Protein AF-A0A6B3HUW5-F1 (afdb_monomer)

Secondary structure (DSSP, 8-state):
--------STTHHHHHHHHHTSTT--S-----GGGHHHHHHTT-SPP-HHHHHHTS-GGGS-HHHHGGGEETTEE-------------

Foldseek 3Di:
DDDDDDDDPVPVLVVQLVLLVDPNHDPDDDDDLQNLQVNVVSVSFDFCPVVCVPPVPVVPDDCVQQVSQADPNTGRDDRDDDDDDDDD

Radius of gyration: 14.0 Å; Cα contacts (8 Å, |Δi|>4): 67; chains: 1; bounding box: 31×27×46 Å

Nearest PDB structures (foldseek):
  4g68-assembly1_A  TM=6.848E-01  e=1.445E-01  Caldanaerobius
  4ry1-assembly2_B  TM=7.823E-01  e=4.737E-01  Pectobacterium atrosepticum SCRI1043
  5z6c-assembly1_A  TM=7.427E-01  e=7.038E-01  Bacillus subtilis subsp. subtilis str. 168
  4c1t-assembly1_A  TM=7.338E-01  e=3.005E+00  Bifidobacterium animalis subsp. lactis Bl-04

Structure (mmCIF, N/CA/C/O backbone):
data_AF-A0A6B3HUW5-F1
#
_entry.id   AF-A0A6B3HUW5-F1
#
loop_
_atom_site.group_PDB
_atom_site.id
_atom_site.type_symbol
_atom_site.label_atom_id
_atom_site.label_alt_id
_atom_site.label_comp_id
_atom_site.label_asym_id
_atom_site.label_entity_id
_atom_site.label_seq_id
_atom_site.pdbx_PDB_ins_code
_atom_site.Cartn_x
_atom_site.Cartn_y
_atom_site.Cartn_z
_atom_site.occupancy
_atom_site.B_iso_or_equiv
_atom_site.auth_seq_id
_atom_site.auth_comp_id
_atom_site.auth_asym_id
_atom_site.auth_atom_id
_atom_site.pdbx_PDB_model_num
ATOM 1 N N . GLU A 1 1 ? -12.115 -17.568 8.262 1.00 85.56 1 GLU A N 1
ATOM 2 C CA . GLU A 1 1 ? -12.814 -17.466 6.964 1.00 85.56 1 GLU A CA 1
ATOM 3 C C . GLU A 1 1 ? -12.376 -16.160 6.320 1.00 85.56 1 GLU A C 1
ATOM 5 O O . GLU A 1 1 ? -12.072 -15.241 7.069 1.00 85.56 1 GLU A O 1
ATOM 10 N N . LEU A 1 2 ? -12.230 -16.104 4.996 1.00 92.31 2 LEU A N 1
ATOM 11 C CA . LEU A 1 2 ? -11.766 -14.906 4.291 1.00 92.31 2 LEU A CA 1
ATOM 12 C C . LEU A 1 2 ? -12.979 -14.148 3.748 1.00 92.31 2 LEU A C 1
ATOM 14 O O . LEU A 1 2 ? -13.752 -14.715 2.978 1.00 92.31 2 LEU A O 1
ATOM 18 N N . GLU A 1 3 ? -13.138 -12.888 4.147 1.00 95.19 3 GLU A N 1
ATOM 19 C CA . GLU A 1 3 ? -14.211 -12.015 3.670 1.00 95.19 3 GLU A CA 1
ATOM 20 C C . GLU A 1 3 ? -13.673 -11.046 2.609 1.00 95.19 3 GLU A C 1
ATOM 22 O O . GLU A 1 3 ? -12.649 -10.398 2.808 1.00 95.19 3 GLU A O 1
ATOM 27 N N . PHE A 1 4 ? -14.389 -10.915 1.490 1.00 94.56 4 PHE A N 1
ATOM 28 C CA . PHE A 1 4 ? -14.073 -9.950 0.439 1.00 94.56 4 PHE A CA 1
ATOM 29 C C . PHE A 1 4 ? -15.172 -8.896 0.333 1.00 94.56 4 PHE A C 1
ATOM 31 O O . PHE A 1 4 ? -16.349 -9.228 0.183 1.00 94.56 4 PHE A O 1
ATOM 38 N N . LYS A 1 5 ? -14.782 -7.617 0.340 1.00 94.75 5 LYS A N 1
ATOM 39 C CA . LYS A 1 5 ? -15.690 -6.480 0.138 1.00 94.75 5 LYS A CA 1
ATOM 40 C C . LYS A 1 5 ? -15.227 -5.653 -1.053 1.00 94.75 5 LYS A C 1
ATOM 42 O O . LYS A 1 5 ? -14.244 -4.927 -0.961 1.00 94.75 5 LYS A O 1
ATOM 47 N N . ILE A 1 6 ? -15.964 -5.728 -2.156 1.00 95.44 6 ILE A N 1
ATOM 48 C CA . ILE A 1 6 ? -15.695 -4.919 -3.351 1.00 95.44 6 ILE A CA 1
ATOM 49 C C . ILE A 1 6 ? -16.259 -3.513 -3.133 1.00 95.44 6 ILE A C 1
ATOM 51 O O . ILE A 1 6 ? -17.387 -3.359 -2.662 1.00 95.44 6 ILE A O 1
ATOM 55 N N . GLN A 1 7 ? -15.467 -2.492 -3.460 1.00 95.25 7 GLN A N 1
ATOM 56 C CA . GLN A 1 7 ? -15.847 -1.088 -3.326 1.00 95.25 7 GLN A CA 1
ATOM 57 C C . GLN A 1 7 ? -15.868 -0.394 -4.684 1.00 95.25 7 GLN A C 1
ATOM 59 O O . GLN A 1 7 ? -15.023 -0.651 -5.540 1.00 95.25 7 GLN A O 1
ATOM 64 N N . GLU A 1 8 ? -16.821 0.519 -4.855 1.00 95.06 8 GLU A N 1
ATOM 65 C CA . GLU A 1 8 ? -16.861 1.407 -6.013 1.00 95.06 8 GLU A CA 1
ATOM 66 C C . GLU A 1 8 ? -15.677 2.374 -5.992 1.00 95.06 8 GLU A C 1
ATOM 68 O O . GLU A 1 8 ? -15.295 2.901 -4.945 1.00 95.06 8 GLU A O 1
ATOM 73 N N . TRP A 1 9 ? -15.118 2.651 -7.170 1.00 91.88 9 TRP A N 1
ATOM 74 C CA . TRP A 1 9 ? -13.953 3.530 -7.281 1.00 91.88 9 TRP A CA 1
ATOM 75 C C . TRP A 1 9 ? -14.271 4.982 -6.901 1.00 91.88 9 TRP A C 1
ATOM 77 O O . TRP A 1 9 ? -13.441 5.702 -6.343 1.00 91.88 9 TRP A O 1
ATOM 87 N N . SER A 1 10 ? -15.486 5.437 -7.211 1.00 95.44 10 SER A N 1
ATOM 88 C CA . SER A 1 10 ? -15.915 6.796 -6.890 1.00 95.44 10 SER A CA 1
ATOM 89 C C . SER A 1 10 ? -15.939 7.003 -5.374 1.00 95.44 10 SER A C 1
ATOM 91 O O . SER A 1 10 ? -16.721 6.373 -4.671 1.00 95.44 10 SER A O 1
ATOM 93 N N . GLY A 1 11 ? -15.103 7.917 -4.876 1.00 94.75 11 GLY A N 1
ATOM 94 C CA . GLY A 1 11 ? -15.001 8.216 -3.444 1.00 94.75 11 GLY A CA 1
ATOM 95 C C . GLY A 1 11 ? -14.141 7.236 -2.638 1.00 94.75 11 GLY A C 1
ATOM 96 O O . GLY A 1 11 ? -14.136 7.321 -1.412 1.00 94.75 11 GLY A O 1
ATOM 97 N N . ILE A 1 12 ? -13.386 6.341 -3.288 1.00 94.50 12 ILE A N 1
ATOM 98 C CA . ILE A 1 12 ? -12.583 5.327 -2.585 1.00 94.50 12 ILE A CA 1
ATOM 99 C C . ILE A 1 12 ? -11.477 5.930 -1.702 1.00 94.50 12 ILE A C 1
ATOM 101 O O . ILE A 1 12 ? -11.186 5.396 -0.641 1.00 94.50 12 ILE A O 1
ATOM 105 N N . GLY A 1 13 ? -10.896 7.066 -2.107 1.00 94.00 13 GLY A N 1
ATOM 106 C CA . GLY A 1 13 ? -9.836 7.764 -1.369 1.00 94.00 13 GLY A CA 1
ATOM 107 C C . GLY A 1 13 ? -10.227 8.066 0.083 1.00 94.00 13 GLY 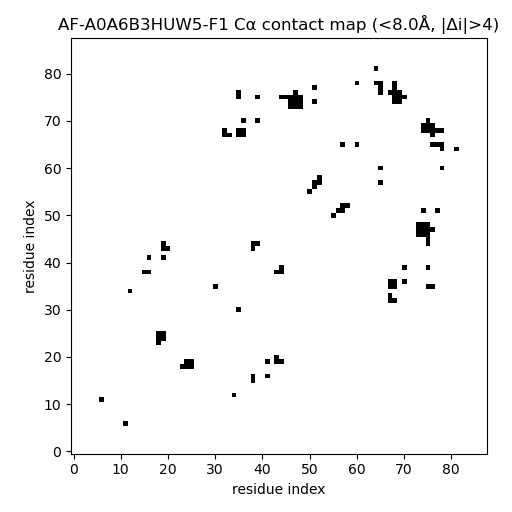A C 1
ATOM 108 O O . GLY A 1 13 ? -9.656 7.458 0.987 1.00 94.00 13 GLY A O 1
ATOM 109 N N . PRO A 1 14 ? -11.221 8.950 0.298 1.00 94.94 14 PRO A N 1
ATOM 110 C CA . PRO A 1 14 ? -11.750 9.252 1.628 1.00 94.94 14 PRO A CA 1
ATOM 111 C C . PRO A 1 14 ? -12.232 8.010 2.376 1.00 94.94 14 PRO A C 1
ATOM 113 O O . PRO A 1 14 ? -11.883 7.831 3.530 1.00 94.94 14 PRO A O 1
ATOM 116 N N . LYS A 1 15 ? -12.940 7.094 1.702 1.00 94.88 15 LYS A N 1
ATOM 117 C CA . LYS A 1 15 ? -13.453 5.877 2.342 1.00 94.88 15 LYS A CA 1
ATOM 118 C C . LYS A 1 15 ? -12.353 5.002 2.949 1.00 94.88 15 LYS A C 1
ATOM 120 O O . LYS A 1 15 ? -12.545 4.444 4.024 1.00 94.88 15 LYS A O 1
ATOM 125 N N . VAL A 1 16 ? -11.231 4.841 2.247 1.00 94.94 16 VAL A N 1
ATOM 126 C CA . VAL A 1 16 ? -10.084 4.080 2.761 1.00 94.94 16 VAL A CA 1
ATOM 127 C C . VAL A 1 16 ? -9.413 4.831 3.906 1.00 94.94 16 VAL A C 1
ATOM 129 O O . VAL A 1 16 ? -9.073 4.198 4.895 1.00 94.94 16 VAL A O 1
ATOM 132 N N . LEU A 1 17 ? -9.260 6.155 3.814 1.00 94.69 17 LEU A N 1
ATOM 133 C CA . LEU A 1 17 ? -8.702 6.949 4.915 1.00 94.69 17 LEU A CA 1
ATOM 134 C C . LEU A 1 17 ? -9.553 6.848 6.184 1.00 94.69 17 LEU A C 1
ATOM 136 O O . LEU A 1 17 ? -9.013 6.514 7.231 1.00 94.69 17 LEU A O 1
ATOM 140 N N . ASP A 1 18 ? -10.870 7.020 6.066 1.00 94.94 18 ASP A N 1
ATOM 141 C CA . ASP A 1 18 ? -11.803 6.876 7.187 1.00 94.94 18 ASP A CA 1
ATOM 142 C C . ASP A 1 18 ? -11.709 5.473 7.816 1.00 94.94 18 ASP A C 1
ATOM 144 O O . ASP A 1 18 ? -11.795 5.318 9.032 1.00 94.94 18 ASP A O 1
ATOM 148 N N . ALA A 1 19 ? -11.518 4.434 6.992 1.00 94.44 19 ALA A N 1
ATOM 149 C CA . ALA A 1 19 ? -11.335 3.068 7.475 1.00 94.44 19 ALA A CA 1
ATOM 150 C C . ALA A 1 19 ? -9.994 2.880 8.198 1.00 94.44 19 ALA A C 1
ATOM 152 O O . ALA A 1 19 ? -9.964 2.205 9.218 1.00 94.44 19 ALA A O 1
ATOM 153 N N . LEU A 1 20 ? -8.904 3.476 7.703 1.00 93.50 20 LEU A N 1
ATOM 154 C CA . LEU A 1 20 ? -7.579 3.411 8.334 1.00 93.50 20 LEU A CA 1
ATOM 155 C C . LEU A 1 20 ? -7.516 4.165 9.673 1.00 93.50 20 LEU A C 1
ATOM 157 O O . LEU A 1 20 ? -6.666 3.854 10.501 1.00 93.50 20 LEU A O 1
ATOM 161 N N . GLU A 1 21 ? -8.395 5.144 9.887 1.00 91.81 21 GLU A N 1
ATOM 162 C CA . GLU A 1 21 ? -8.543 5.871 11.157 1.00 91.81 21 GLU A CA 1
ATOM 163 C C . GLU A 1 21 ? -9.484 5.165 12.153 1.00 91.81 21 GLU A C 1
ATOM 165 O O . GLU A 1 21 ? -9.596 5.582 13.307 1.00 91.81 21 GLU A O 1
ATOM 170 N N . SER A 1 22 ? -10.177 4.110 11.716 1.00 90.19 22 SER A N 1
ATOM 171 C CA . SER A 1 22 ? -11.164 3.371 12.503 1.00 90.19 22 SER A CA 1
ATOM 172 C C . SER A 1 22 ? -10.558 2.146 13.195 1.00 90.19 22 SER A C 1
ATOM 174 O O . SER A 1 22 ? -9.641 1.513 12.681 1.00 90.19 22 SER A O 1
ATOM 176 N N . ASP A 1 23 ? -11.148 1.746 14.324 1.00 88.56 23 ASP A N 1
ATOM 177 C CA . ASP A 1 23 ? -10.833 0.476 14.993 1.00 88.56 23 ASP A CA 1
ATOM 178 C C . ASP A 1 23 ? -11.272 -0.764 14.178 1.00 88.56 23 ASP A C 1
ATOM 180 O O . ASP A 1 23 ? -10.801 -1.867 14.446 1.00 88.56 23 ASP A O 1
ATOM 184 N N . ASP A 1 24 ? -12.140 -0.591 13.170 1.00 88.44 24 ASP A N 1
ATOM 185 C CA . ASP A 1 24 ? -12.667 -1.656 12.297 1.00 88.44 24 ASP A CA 1
ATOM 186 C C . ASP A 1 24 ? -12.027 -1.641 10.886 1.00 88.44 24 ASP A C 1
ATOM 188 O O . ASP A 1 24 ? -12.671 -1.965 9.877 1.00 88.44 24 ASP A O 1
ATOM 192 N N . ALA A 1 25 ? -10.758 -1.233 10.786 1.00 92.06 25 ALA A N 1
ATOM 193 C CA . ALA A 1 25 ? -10.006 -1.245 9.532 1.00 92.06 25 ALA A CA 1
ATOM 194 C C . ALA A 1 25 ? -9.896 -2.670 8.937 1.00 92.06 25 ALA A C 1
ATOM 196 O O . ALA A 1 25 ? -9.736 -3.643 9.677 1.00 92.06 25 ALA A O 1
ATOM 197 N N . PRO A 1 26 ? -9.943 -2.834 7.600 1.00 93.94 26 PRO A N 1
ATOM 198 C CA . PRO A 1 26 ? -9.667 -4.125 6.973 1.00 93.94 26 PRO A CA 1
ATOM 199 C C . PRO A 1 26 ? -8.196 -4.528 7.147 1.00 93.94 26 PRO A C 1
ATOM 201 O O . PRO A 1 26 ? -7.305 -3.682 7.093 1.00 93.94 26 PRO A O 1
ATOM 204 N N . ASP A 1 27 ? -7.931 -5.833 7.243 1.00 94.88 27 ASP A N 1
ATOM 205 C CA . ASP A 1 27 ? -6.560 -6.353 7.358 1.00 94.88 27 ASP A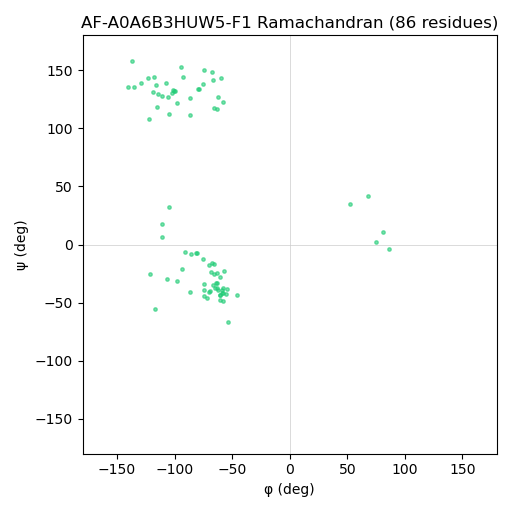 CA 1
ATOM 206 C C . ASP A 1 27 ? -5.703 -6.072 6.111 1.00 94.88 27 ASP A C 1
ATOM 208 O O . ASP A 1 27 ? -4.488 -5.897 6.198 1.00 94.88 27 ASP A O 1
ATOM 212 N N . VAL A 1 28 ? -6.333 -6.070 4.931 1.00 94.88 28 VAL A N 1
ATOM 213 C CA . VAL A 1 28 ? -5.680 -5.863 3.634 1.00 94.88 28 VAL A CA 1
ATOM 214 C C . VAL A 1 28 ? -6.575 -5.005 2.749 1.00 94.88 28 VAL A C 1
ATOM 216 O O . VAL A 1 28 ? -7.776 -5.252 2.633 1.00 94.88 28 VAL A O 1
ATOM 219 N N . ILE A 1 29 ? -5.971 -4.030 2.072 1.00 94.62 29 ILE A N 1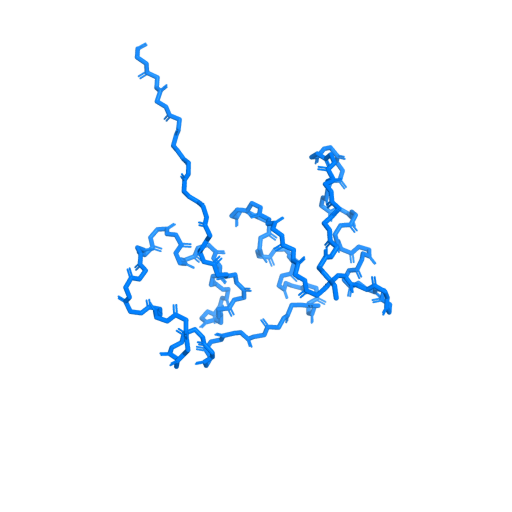
ATOM 220 C CA . ILE A 1 29 ? -6.617 -3.231 1.029 1.00 94.62 29 ILE A CA 1
ATOM 221 C C . ILE A 1 29 ? -5.892 -3.426 -0.301 1.00 94.62 29 ILE A C 1
ATOM 223 O O . ILE A 1 29 ? -4.671 -3.309 -0.382 1.00 94.62 29 ILE A O 1
ATOM 227 N N . GLU A 1 30 ? -6.650 -3.705 -1.359 1.00 93.81 30 GLU A N 1
ATOM 228 C CA . GLU A 1 30 ? -6.150 -3.588 -2.728 1.00 93.81 30 GLU A CA 1
ATOM 229 C C . GLU A 1 30 ? -6.364 -2.147 -3.194 1.00 93.81 30 GLU A C 1
ATOM 231 O O . GLU A 1 30 ? -7.475 -1.618 -3.116 1.00 93.81 30 GLU A O 1
ATOM 236 N N . VAL A 1 31 ? -5.297 -1.495 -3.653 1.00 91.75 31 VAL A N 1
ATOM 237 C CA . VAL A 1 31 ? -5.312 -0.072 -4.009 1.00 91.75 31 VAL A CA 1
ATOM 238 C C . VAL A 1 31 ? -4.566 0.178 -5.309 1.00 91.75 31 VAL A C 1
ATOM 240 O O . VAL A 1 31 ? -3.701 -0.596 -5.720 1.00 91.75 31 VAL A O 1
ATOM 243 N N . GLY A 1 32 ? -4.883 1.297 -5.958 1.00 91.25 32 GLY A N 1
ATOM 244 C CA . GLY A 1 32 ? -4.118 1.759 -7.105 1.00 91.25 32 GLY A CA 1
ATOM 245 C C . GLY A 1 32 ? -2.769 2.349 -6.691 1.00 91.25 32 GLY A C 1
ATOM 246 O O . GLY A 1 32 ? -2.638 2.978 -5.641 1.00 91.25 32 GLY A O 1
ATOM 247 N N . ASN A 1 33 ? -1.786 2.236 -7.584 1.00 92.12 33 ASN A N 1
ATOM 248 C CA . ASN A 1 33 ? -0.419 2.736 -7.397 1.00 92.12 33 ASN A CA 1
ATOM 249 C C . ASN A 1 33 ? -0.342 4.170 -6.844 1.00 92.12 33 ASN A C 1
ATOM 251 O O . ASN A 1 33 ? 0.449 4.454 -5.955 1.00 92.12 33 ASN A O 1
ATOM 255 N N . THR A 1 34 ? -1.166 5.088 -7.356 1.00 90.12 34 THR A N 1
ATOM 256 C CA . THR A 1 34 ? -1.102 6.515 -6.995 1.00 90.12 34 THR A CA 1
ATOM 257 C C . THR A 1 34 ? -1.665 6.832 -5.612 1.00 90.12 34 THR A C 1
ATOM 259 O O . THR A 1 34 ? -1.502 7.954 -5.144 1.00 90.12 34 THR A O 1
ATOM 262 N N . GLN A 1 35 ? -2.364 5.890 -4.980 1.00 92.31 35 GLN A N 1
ATOM 263 C CA . GLN A 1 35 ? -3.031 6.111 -3.695 1.00 92.31 35 GLN A CA 1
ATOM 264 C C . GLN A 1 35 ? -2.156 5.695 -2.509 1.00 92.31 35 GLN A C 1
ATOM 266 O O . GLN A 1 35 ? -2.359 6.191 -1.405 1.00 92.31 35 GLN A O 1
ATOM 271 N N . VAL A 1 36 ? -1.158 4.830 -2.732 1.00 93.88 36 VAL A N 1
ATOM 272 C CA . VAL A 1 36 ? -0.326 4.268 -1.657 1.00 93.88 36 VAL A CA 1
ATOM 273 C C . VAL A 1 36 ? 0.379 5.359 -0.852 1.00 93.88 36 VAL A C 1
ATOM 275 O O . VAL A 1 36 ? 0.386 5.291 0.370 1.00 93.88 36 VAL A O 1
ATOM 278 N N . ALA A 1 37 ? 0.912 6.391 -1.516 1.00 93.38 37 ALA A N 1
ATOM 279 C CA . ALA A 1 37 ? 1.587 7.501 -0.841 1.00 93.38 37 ALA A CA 1
ATOM 280 C C . ALA A 1 37 ? 0.670 8.213 0.165 1.00 93.38 37 ALA A C 1
ATOM 282 O O . ALA A 1 37 ? 1.036 8.375 1.323 1.00 93.38 37 ALA A O 1
ATOM 283 N N . GLN A 1 38 ? -0.549 8.553 -0.258 1.00 94.06 38 GLN A N 1
ATOM 284 C CA . GLN A 1 38 ? -1.537 9.223 0.588 1.00 94.06 38 GLN A CA 1
ATOM 285 C C . GLN A 1 38 ? -1.938 8.363 1.795 1.00 94.06 38 GLN A C 1
ATOM 287 O O . GLN A 1 38 ? -2.124 8.879 2.892 1.00 94.06 38 GLN A O 1
ATOM 292 N N . TYR A 1 39 ? -2.081 7.052 1.604 1.00 94.88 39 TYR A N 1
ATOM 293 C CA . TYR A 1 39 ? -2.429 6.142 2.695 1.00 94.88 39 TYR A CA 1
ATOM 294 C C . TYR A 1 39 ? -1.253 5.891 3.642 1.00 94.88 39 TYR A C 1
ATOM 296 O O . TYR A 1 39 ? -1.456 5.774 4.843 1.00 94.88 39 TYR A O 1
ATOM 304 N N . ALA A 1 40 ? -0.017 5.862 3.143 1.00 94.44 40 ALA A N 1
ATOM 305 C CA . ALA A 1 40 ? 1.162 5.774 4.000 1.00 94.44 40 ALA A CA 1
ATOM 306 C C . ALA A 1 40 ? 1.316 7.025 4.884 1.00 94.44 40 ALA A C 1
ATOM 308 O O . ALA A 1 40 ? 1.679 6.914 6.053 1.00 94.44 40 ALA A O 1
ATOM 309 N N . GLU A 1 41 ? 0.991 8.208 4.353 1.00 92.38 41 GLU A N 1
ATOM 310 C CA . GLU A 1 41 ? 1.015 9.474 5.101 1.00 92.38 41 GLU A CA 1
ATOM 311 C C . GLU A 1 41 ? 0.015 9.519 6.266 1.00 92.38 41 GLU A C 1
ATOM 313 O O . GLU A 1 41 ? 0.259 10.248 7.227 1.00 92.38 41 GLU A O 1
ATOM 318 N N . SER A 1 42 ? -1.069 8.730 6.233 1.00 92.31 42 SER A N 1
ATOM 319 C CA . SER A 1 42 ? -2.002 8.649 7.368 1.00 92.31 42 SER A CA 1
ATOM 320 C C . SER A 1 42 ? -1.403 7.931 8.582 1.00 92.31 42 SER A C 1
ATOM 322 O O . SER A 1 42 ? -1.928 8.047 9.687 1.00 92.31 42 SER A O 1
ATOM 324 N N . GLY A 1 43 ? -0.314 7.174 8.395 1.00 91.94 43 GLY A N 1
ATOM 325 C CA . GLY A 1 43 ? 0.279 6.326 9.429 1.00 91.94 43 GLY A CA 1
ATOM 326 C C . GLY A 1 43 ? -0.510 5.043 9.717 1.00 91.94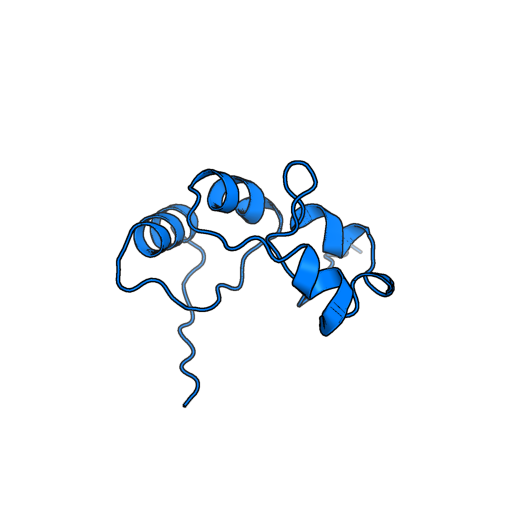 43 GLY A C 1
ATOM 327 O O . GLY A 1 43 ? -0.096 4.269 10.576 1.00 91.94 43 GLY A O 1
ATOM 328 N N . GLY A 1 44 ? -1.613 4.793 9.002 1.00 92.00 44 GLY A N 1
ATOM 329 C CA . GLY A 1 44 ? -2.447 3.597 9.172 1.00 92.00 44 GLY A CA 1
ATOM 330 C C . GLY A 1 44 ? -1.923 2.349 8.453 1.00 92.00 44 GLY A C 1
ATOM 331 O O . GLY A 1 44 ? -2.478 1.267 8.625 1.00 92.00 44 GLY A O 1
ATOM 332 N N . LEU A 1 45 ? -0.869 2.471 7.638 1.00 95.25 45 LEU A N 1
ATOM 333 C CA . LEU A 1 45 ? -0.271 1.337 6.932 1.00 95.25 45 LEU A CA 1
ATOM 334 C C . LEU A 1 45 ? 0.884 0.714 7.715 1.00 95.25 45 LEU A C 1
ATOM 336 O O . LEU A 1 45 ? 1.701 1.394 8.334 1.00 95.25 45 LEU A O 1
ATOM 340 N N . ARG A 1 46 ? 0.988 -0.610 7.612 1.00 95.81 46 ARG A N 1
ATOM 341 C CA . ARG A 1 46 ? 2.091 -1.378 8.182 1.00 95.81 46 ARG A CA 1
ATOM 342 C C . ARG A 1 46 ? 3.333 -1.291 7.296 1.00 95.81 46 ARG A C 1
ATOM 344 O O . ARG A 1 46 ? 3.249 -1.509 6.092 1.00 95.81 46 ARG A O 1
ATOM 351 N N . ASP A 1 47 ? 4.485 -1.048 7.915 1.00 97.38 47 ASP A N 1
ATOM 352 C CA . ASP A 1 47 ? 5.793 -1.251 7.287 1.00 97.38 47 ASP A CA 1
ATOM 353 C C . ASP A 1 47 ? 6.002 -2.751 7.019 1.00 97.38 47 ASP A C 1
ATOM 355 O O . ASP A 1 47 ? 6.006 -3.559 7.950 1.00 97.38 47 ASP A O 1
ATOM 359 N N . LEU A 1 48 ? 6.142 -3.111 5.743 1.00 97.56 48 LEU A N 1
ATOM 360 C CA . LEU A 1 48 ? 6.378 -4.472 5.257 1.00 97.56 48 LEU A CA 1
ATOM 361 C C . LEU A 1 48 ? 7.789 -4.631 4.681 1.00 97.56 48 LEU A C 1
ATOM 363 O O . LEU A 1 48 ? 8.053 -5.570 3.931 1.00 97.56 48 LEU A O 1
ATOM 367 N N . THR A 1 49 ? 8.719 -3.727 4.984 1.00 97.81 49 THR A N 1
ATOM 368 C CA . THR A 1 49 ? 10.076 -3.756 4.421 1.00 97.81 49 THR A CA 1
ATOM 369 C C . THR A 1 49 ? 10.797 -5.052 4.791 1.00 97.81 49 THR A C 1
ATOM 371 O O . THR A 1 49 ? 11.385 -5.694 3.926 1.00 97.81 49 THR A O 1
ATOM 374 N N . LEU A 1 50 ? 10.700 -5.506 6.043 1.00 97.88 50 LEU A N 1
ATOM 375 C CA . LEU A 1 50 ? 11.349 -6.751 6.466 1.00 97.88 50 LEU A CA 1
ATOM 376 C C . LEU A 1 50 ? 10.658 -7.989 5.886 1.00 97.88 50 LEU A C 1
ATOM 378 O O . LEU A 1 50 ? 11.327 -8.885 5.371 1.00 97.88 50 LEU A O 1
ATOM 382 N N . GLU A 1 51 ? 9.330 -8.039 5.951 1.00 97.69 51 GLU A N 1
ATOM 383 C CA . GLU A 1 51 ? 8.521 -9.137 5.422 1.00 97.69 51 GLU A CA 1
ATOM 384 C C . GLU A 1 51 ? 8.668 -9.258 3.901 1.00 97.69 51 GLU A C 1
ATOM 386 O O . GLU A 1 51 ? 8.761 -10.368 3.379 1.00 97.69 51 GLU A O 1
ATOM 391 N N . SER A 1 52 ? 8.768 -8.134 3.185 1.00 97.19 52 SER A N 1
ATOM 392 C CA . SER A 1 52 ? 8.976 -8.129 1.735 1.00 97.19 52 SER A CA 1
ATOM 393 C C . SER A 1 52 ? 10.279 -8.826 1.343 1.00 97.19 52 SER A C 1
ATOM 395 O O . SER A 1 52 ? 10.279 -9.668 0.443 1.00 97.19 52 SER A O 1
ATOM 397 N N . MET A 1 53 ? 11.357 -8.552 2.079 1.00 96.19 53 MET A N 1
ATOM 398 C CA . MET A 1 53 ? 12.670 -9.150 1.850 1.00 96.19 53 MET A CA 1
ATOM 399 C C . MET A 1 53 ? 12.757 -10.606 2.311 1.00 96.19 53 MET A C 1
ATOM 401 O O . MET A 1 53 ? 13.415 -11.413 1.660 1.00 96.19 53 MET A O 1
ATOM 405 N N . ARG A 1 54 ? 12.144 -10.946 3.452 1.00 97.56 54 ARG A N 1
ATOM 406 C CA . ARG A 1 54 ? 12.296 -12.273 4.070 1.00 97.56 54 ARG A CA 1
ATOM 407 C C . ARG A 1 54 ? 11.311 -13.304 3.527 1.00 97.56 54 ARG A C 1
ATOM 409 O O . ARG A 1 54 ? 11.692 -14.456 3.342 1.00 97.56 54 ARG A O 1
ATOM 416 N N . ASP A 1 55 ? 10.061 -12.895 3.319 1.00 97.38 55 ASP A N 1
ATOM 417 C CA . ASP A 1 55 ? 8.934 -13.822 3.172 1.00 97.38 55 ASP A CA 1
ATOM 418 C C . ASP A 1 55 ? 8.201 -1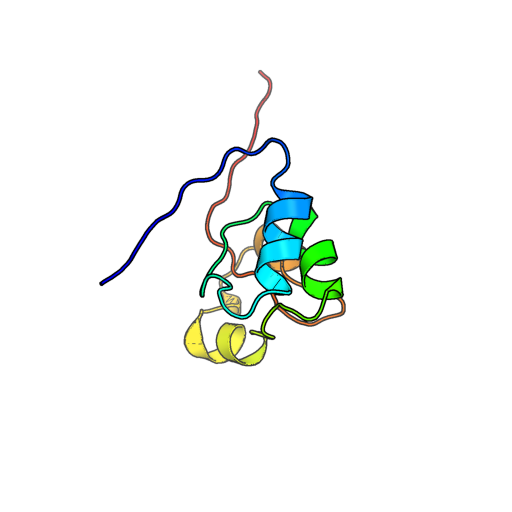3.675 1.829 1.00 97.38 55 ASP A C 1
ATOM 420 O O . ASP A 1 55 ? 7.582 -14.636 1.375 1.00 97.38 55 ASP A O 1
ATOM 424 N N . LEU A 1 56 ? 8.252 -12.498 1.190 1.00 95.62 56 LEU A N 1
ATOM 425 C CA . LEU A 1 56 ? 7.430 -12.187 0.006 1.00 95.62 56 LEU A CA 1
ATOM 426 C C . LEU A 1 56 ? 8.227 -12.054 -1.305 1.00 95.62 56 LEU A C 1
ATOM 428 O O . LEU A 1 56 ? 7.655 -11.697 -2.337 1.00 95.62 56 LEU A O 1
ATOM 432 N N . GLY A 1 57 ? 9.528 -12.359 -1.278 1.00 95.44 57 GLY A N 1
ATOM 433 C CA . GLY A 1 57 ? 10.363 -12.465 -2.477 1.00 95.44 57 GLY A CA 1
ATOM 434 C C . GLY A 1 57 ? 10.590 -11.135 -3.195 1.00 95.44 57 GLY A C 1
ATOM 435 O O . GLY A 1 57 ? 10.535 -11.086 -4.422 1.00 95.44 57 GLY A O 1
ATOM 436 N N . SER A 1 58 ? 10.832 -10.044 -2.457 1.00 95.94 58 SER A N 1
ATOM 437 C CA . SER A 1 58 ? 10.988 -8.707 -3.053 1.00 95.94 58 SER A CA 1
ATOM 438 C C . SER A 1 58 ? 12.092 -8.597 -4.106 1.00 95.94 58 SER A C 1
ATOM 440 O O . SER A 1 58 ? 12.059 -7.692 -4.936 1.00 95.94 58 SER A O 1
ATOM 442 N N . GLU A 1 59 ? 13.076 -9.497 -4.074 1.00 95.56 59 GLU A N 1
ATOM 443 C CA . GLU A 1 59 ? 14.163 -9.569 -5.055 1.00 95.56 59 GLU A CA 1
ATOM 444 C C . GLU A 1 59 ? 13.696 -9.932 -6.473 1.00 95.56 59 GLU A C 1
ATOM 446 O O . GLU A 1 59 ? 14.330 -9.522 -7.445 1.00 95.56 59 GLU A O 1
ATOM 451 N N . ASP A 1 60 ? 12.561 -10.624 -6.596 1.00 95.75 60 ASP A N 1
ATOM 452 C CA . ASP A 1 60 ? 11.993 -11.053 -7.878 1.00 95.75 60 ASP A CA 1
ATOM 453 C C . ASP A 1 60 ? 11.013 -10.028 -8.470 1.00 95.75 60 ASP A C 1
ATOM 455 O O . ASP A 1 60 ? 10.509 -10.191 -9.588 1.00 95.75 60 ASP A O 1
ATOM 459 N N . TRP A 1 61 ? 10.693 -8.965 -7.731 1.00 95.19 61 TRP A N 1
ATOM 460 C CA . TRP A 1 61 ? 9.685 -8.008 -8.163 1.00 95.19 61 TRP A CA 1
ATOM 461 C C . TRP A 1 61 ? 10.211 -7.098 -9.268 1.00 95.19 61 TRP A C 1
ATOM 463 O O . TRP A 1 61 ? 11.306 -6.537 -9.201 1.00 95.19 61 TRP A O 1
ATOM 473 N N . LEU A 1 62 ? 9.367 -6.857 -10.273 1.00 94.38 62 LEU A N 1
ATOM 474 C CA . LEU A 1 62 ? 9.647 -5.829 -11.266 1.00 94.38 62 LEU A CA 1
ATOM 475 C C . LEU A 1 62 ? 9.702 -4.458 -10.570 1.00 94.38 62 LEU A C 1
ATOM 477 O O . LEU A 1 62 ? 8.717 -4.079 -9.927 1.00 94.38 62 LEU A O 1
ATOM 481 N N . PRO A 1 63 ? 10.776 -3.661 -10.748 1.00 92.31 63 PRO A N 1
ATOM 482 C CA . PRO A 1 63 ? 10.910 -2.374 -10.067 1.00 92.31 63 PRO A CA 1
ATOM 483 C C . PRO A 1 63 ? 9.714 -1.442 -10.286 1.00 92.31 63 PRO A C 1
ATOM 485 O O . PRO A 1 63 ? 9.247 -0.809 -9.347 1.00 92.31 63 PRO A O 1
ATOM 488 N N . GLY A 1 64 ? 9.153 -1.426 -11.501 1.00 91.25 64 GLY A N 1
ATOM 489 C CA . GLY A 1 64 ? 7.984 -0.604 -11.827 1.00 91.25 64 GLY A CA 1
ATOM 490 C C . GLY A 1 64 ? 6.695 -0.992 -11.092 1.00 91.25 64 GLY A C 1
ATOM 491 O O . GLY A 1 64 ? 5.770 -0.186 -11.046 1.00 91.25 64 GLY A O 1
ATOM 492 N N . LEU A 1 65 ? 6.624 -2.194 -10.514 1.00 91.88 65 LEU A N 1
ATOM 493 C CA . LEU A 1 65 ? 5.505 -2.631 -9.676 1.00 91.88 65 LEU A CA 1
ATOM 494 C C . LEU A 1 65 ? 5.806 -2.472 -8.181 1.00 91.88 65 LEU A C 1
ATOM 496 O O . LEU A 1 65 ? 4.892 -2.200 -7.412 1.00 91.88 65 LEU A O 1
ATOM 500 N N . ALA A 1 66 ? 7.071 -2.607 -7.774 1.00 94.25 66 ALA A N 1
ATO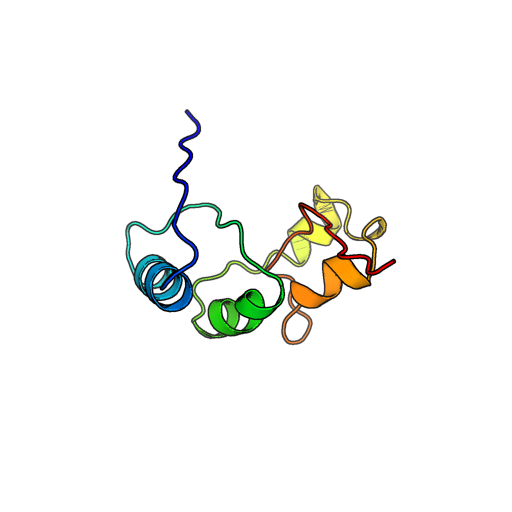M 501 C CA . ALA A 1 66 ? 7.496 -2.459 -6.381 1.00 94.25 66 ALA A CA 1
ATOM 502 C C . ALA A 1 66 ? 7.530 -0.993 -5.917 1.00 94.25 66 ALA A C 1
ATOM 504 O O . ALA A 1 66 ? 7.044 -0.665 -4.834 1.00 94.25 66 ALA A O 1
ATOM 505 N N . GLN A 1 67 ? 8.077 -0.105 -6.754 1.00 94.69 67 GLN A N 1
ATOM 506 C CA . GLN A 1 67 ? 8.328 1.302 -6.426 1.00 94.69 67 GLN A CA 1
ATOM 507 C C . GLN A 1 67 ? 7.082 2.102 -6.023 1.00 94.69 67 GLN A C 1
ATOM 509 O O . GLN A 1 67 ? 7.189 2.885 -5.084 1.00 94.69 67 GLN A O 1
ATOM 514 N N . PRO A 1 68 ? 5.898 1.932 -6.646 1.00 94.25 68 PRO A N 1
ATOM 515 C CA . PRO A 1 68 ? 4.696 2.636 -6.198 1.00 94.25 68 PRO A CA 1
ATOM 516 C C . PRO A 1 68 ? 4.293 2.310 -4.757 1.00 94.25 68 PRO A C 1
ATOM 518 O O . PRO A 1 68 ? 3.680 3.136 -4.088 1.00 94.25 68 PRO A O 1
ATOM 521 N N . GLY A 1 69 ? 4.643 1.112 -4.282 1.00 95.62 69 GLY A N 1
ATOM 522 C CA . GLY A 1 69 ? 4.427 0.688 -2.904 1.00 95.62 69 GLY A CA 1
ATOM 523 C C . GLY A 1 69 ? 5.474 1.207 -1.916 1.00 95.62 69 GLY A C 1
ATOM 524 O O . GLY A 1 69 ? 5.307 0.994 -0.71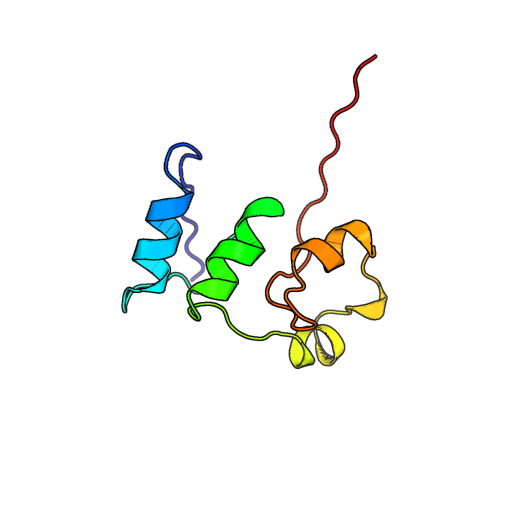6 1.00 95.62 69 GLY A O 1
ATOM 525 N N . GLN A 1 70 ? 6.544 1.847 -2.397 1.00 96.12 70 GLN A N 1
ATOM 526 C CA . GLN A 1 70 ? 7.684 2.270 -1.592 1.00 96.12 70 GLN A CA 1
ATOM 527 C C . GLN A 1 70 ? 7.654 3.781 -1.345 1.00 96.12 70 GLN A C 1
ATOM 529 O O . GLN A 1 70 ? 7.869 4.581 -2.255 1.00 96.12 70 GLN A O 1
ATOM 534 N N . ILE A 1 71 ? 7.445 4.179 -0.091 1.00 96.19 71 ILE A N 1
ATOM 535 C CA . ILE A 1 71 ? 7.340 5.582 0.319 1.00 96.19 71 ILE A CA 1
ATOM 536 C C . ILE A 1 71 ? 8.512 5.910 1.238 1.00 96.19 71 ILE A C 1
ATOM 538 O O . ILE A 1 71 ? 8.677 5.302 2.292 1.00 96.19 71 ILE A O 1
ATOM 542 N N . SER A 1 72 ? 9.360 6.856 0.824 1.00 93.44 72 SER A N 1
ATOM 543 C CA . SER A 1 72 ? 10.552 7.275 1.585 1.00 93.44 72 SER A CA 1
ATO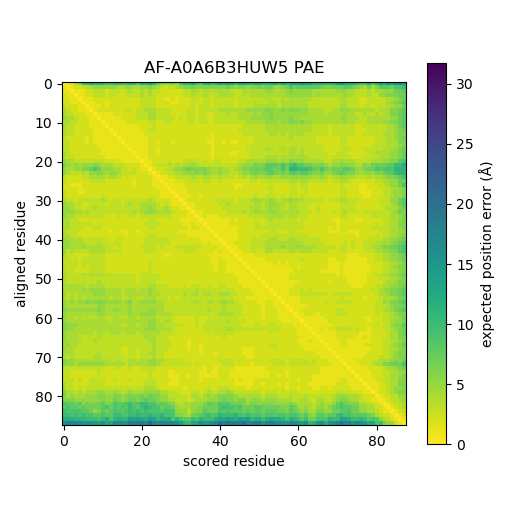M 544 C C . SER A 1 72 ? 11.473 6.111 1.992 1.00 93.44 72 SER A C 1
ATOM 546 O O . SER A 1 72 ? 12.075 6.127 3.061 1.00 93.44 72 SER A O 1
ATOM 548 N N . GLY A 1 73 ? 11.584 5.092 1.131 1.00 93.69 73 GLY A N 1
ATOM 549 C CA . GLY A 1 73 ? 12.406 3.897 1.361 1.00 93.69 73 GLY A CA 1
ATOM 550 C C . GLY A 1 73 ? 11.717 2.771 2.138 1.00 93.69 73 GLY A C 1
ATOM 551 O O . GLY A 1 73 ? 12.300 1.698 2.256 1.00 93.69 73 GLY A O 1
ATOM 552 N N . VAL A 1 74 ? 10.487 2.980 2.611 1.00 97.31 74 VAL A N 1
ATOM 553 C CA . VAL A 1 74 ? 9.695 1.985 3.346 1.00 97.31 74 VAL A CA 1
ATOM 554 C C . VAL A 1 74 ? 8.692 1.318 2.408 1.00 97.31 74 VAL A C 1
ATOM 556 O O . VAL A 1 74 ? 7.995 2.009 1.662 1.00 97.31 74 VAL A O 1
ATOM 559 N N . GLN A 1 75 ? 8.611 -0.013 2.428 1.00 97.38 75 GLN A N 1
ATOM 560 C CA . GLN A 1 75 ? 7.664 -0.770 1.608 1.00 97.38 75 GLN A CA 1
ATOM 561 C C . GLN A 1 75 ? 6.318 -0.907 2.331 1.00 97.38 75 GLN A C 1
ATOM 563 O O . GLN A 1 75 ? 6.215 -1.638 3.311 1.00 97.38 75 GLN A O 1
ATOM 568 N N . TYR A 1 76 ? 5.279 -0.244 1.825 1.00 97.19 76 TYR A N 1
ATOM 569 C CA . TYR A 1 76 ? 3.910 -0.326 2.354 1.00 97.19 76 TYR A CA 1
ATOM 570 C C . TYR A 1 76 ? 2.968 -1.139 1.458 1.00 97.19 76 TYR A C 1
ATOM 572 O O . TYR A 1 76 ? 2.023 -1.752 1.945 1.00 97.19 76 TYR A O 1
ATOM 580 N N . GLY A 1 77 ? 3.208 -1.150 0.143 1.00 95.75 77 GLY A N 1
ATOM 581 C CA . GLY A 1 77 ? 2.401 -1.901 -0.825 1.00 95.75 77 GLY A CA 1
ATOM 582 C C . GLY A 1 77 ? 3.136 -3.120 -1.374 1.00 95.75 77 GLY A C 1
ATOM 583 O O . GLY A 1 77 ? 4.311 -3.023 -1.705 1.00 95.75 77 GLY A O 1
ATOM 584 N N . ILE A 1 78 ? 2.454 -4.254 -1.525 1.00 96.56 78 ILE A N 1
ATOM 585 C CA . ILE A 1 78 ? 3.017 -5.462 -2.149 1.00 96.56 78 ILE A CA 1
ATOM 586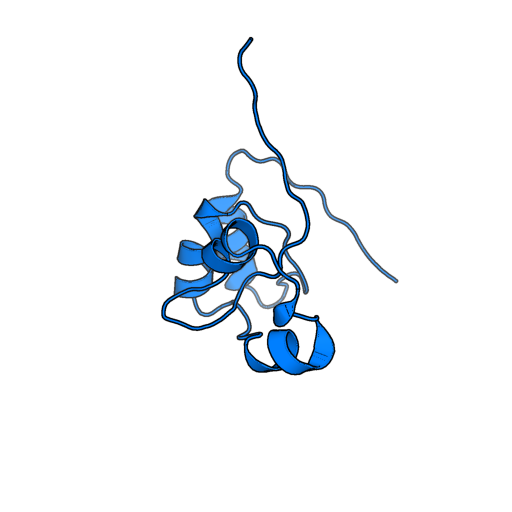 C C . ILE A 1 78 ? 2.479 -5.582 -3.583 1.00 96.56 78 ILE A C 1
ATOM 588 O O . ILE A 1 78 ? 1.264 -5.480 -3.769 1.00 96.56 78 ILE A O 1
ATOM 592 N N . PRO A 1 79 ? 3.331 -5.792 -4.607 1.00 95.25 79 PRO A N 1
ATOM 593 C CA . PRO A 1 79 ? 2.871 -5.987 -5.979 1.00 95.25 79 PRO A CA 1
ATOM 594 C C . PRO A 1 79 ? 1.912 -7.175 -6.102 1.00 95.25 79 PRO A C 1
ATOM 596 O O . PRO A 1 79 ? 2.277 -8.303 -5.782 1.00 95.25 79 PRO A O 1
ATOM 599 N N . TRP A 1 80 ? 0.702 -6.928 -6.605 1.00 91.81 80 TRP A N 1
ATOM 600 C CA . TRP A 1 80 ? -0.321 -7.966 -6.779 1.00 91.81 80 TRP A CA 1
ATOM 601 C C . TRP A 1 80 ? -0.702 -8.186 -8.243 1.00 91.81 80 TRP A C 1
ATOM 603 O O . TRP A 1 80 ? -0.600 -9.296 -8.763 1.00 91.81 80 TRP A O 1
ATOM 613 N N . TYR A 1 81 ? -1.114 -7.120 -8.928 1.00 89.69 81 TYR A N 1
ATOM 614 C CA . TYR A 1 81 ? -1.631 -7.196 -10.289 1.00 89.69 81 TYR A CA 1
ATOM 615 C C . TYR A 1 81 ? -1.045 -6.090 -11.167 1.00 89.69 81 TYR A C 1
ATOM 617 O O . TYR A 1 81 ? -0.982 -4.925 -10.774 1.00 89.69 81 TYR A O 1
ATOM 625 N N . ALA A 1 82 ? -0.630 -6.459 -12.380 1.00 88.81 82 ALA A N 1
ATOM 626 C CA . ALA A 1 82 ? -0.128 -5.534 -13.386 1.00 88.81 82 ALA A CA 1
ATOM 627 C C . ALA A 1 82 ? -1.124 -5.427 -14.543 1.00 88.81 82 ALA A C 1
ATOM 629 O O . ALA A 1 82 ? -1.497 -6.429 -15.152 1.00 88.81 82 ALA A O 1
ATOM 630 N N . ALA A 1 83 ? -1.507 -4.200 -14.887 1.00 84.88 83 ALA A N 1
ATOM 631 C CA . ALA A 1 83 ? -2.360 -3.909 -16.030 1.00 84.88 83 ALA A CA 1
ATOM 632 C C . ALA A 1 83 ? -1.733 -2.818 -16.894 1.00 84.88 83 ALA A C 1
ATOM 634 O O . ALA A 1 83 ? -1.242 -1.816 -16.380 1.00 84.88 83 ALA A O 1
ATOM 635 N N . ASN A 1 84 ? -1.808 -2.986 -18.213 1.00 84.94 84 ASN A N 1
ATOM 636 C CA . ASN A 1 84 ? -1.377 -1.984 -19.180 1.00 84.94 84 ASN A CA 1
ATOM 637 C C . ASN A 1 84 ? -2.536 -1.630 -20.109 1.00 84.94 84 ASN A C 1
ATOM 639 O O . ASN A 1 84 ? -3.329 -2.490 -20.491 1.00 84.94 84 ASN A O 1
ATOM 643 N N . ARG A 1 85 ? -2.618 -0.354 -20.492 1.00 86.31 85 ARG A N 1
ATOM 644 C CA . ARG A 1 85 ? -3.502 0.107 -21.565 1.00 86.31 85 ARG A CA 1
ATOM 645 C C . ARG A 1 85 ? -2.665 0.286 -22.821 1.00 86.31 85 ARG A C 1
ATOM 647 O O . ARG A 1 85 ? -1.613 0.914 -22.769 1.00 86.31 85 ARG A O 1
ATOM 654 N N . VAL A 1 86 ? -3.146 -0.250 -23.933 1.00 87.25 86 VAL A N 1
ATOM 655 C CA . VAL A 1 86 ? -2.531 -0.076 -25.250 1.00 87.25 86 VAL A CA 1
ATOM 656 C C . VAL A 1 86 ? -3.517 0.687 -26.123 1.00 87.25 86 VAL A C 1
ATOM 658 O O . VAL A 1 86 ? -4.715 0.414 -26.085 1.00 87.25 86 VAL A O 1
ATOM 661 N N . VAL A 1 87 ? -3.009 1.650 -26.886 1.00 83.19 87 VAL A N 1
ATOM 662 C CA . VAL A 1 87 ? -3.743 2.294 -27.978 1.00 83.19 87 VAL A CA 1
ATOM 663 C C . VAL A 1 87 ? -3.161 1.737 -29.274 1.00 83.19 87 VAL A C 1
ATOM 665 O O . VAL A 1 87 ? -1.939 1.730 -29.422 1.00 83.19 87 VAL A O 1
ATOM 668 N N . ILE A 1 88 ? -4.020 1.224 -30.156 1.00 71.19 88 ILE A N 1
ATOM 669 C CA . ILE A 1 88 ? -3.663 0.759 -31.507 1.00 71.19 88 ILE A CA 1
ATOM 670 C C . ILE A 1 88 ? -4.083 1.834 -32.502 1.00 71.19 88 ILE A C 1
ATOM 672 O O . ILE A 1 88 ? -5.218 2.339 -32.345 1.00 71.19 88 ILE A O 1
#

pLDDT: mean 93.38, std 3.92, range [71.19, 97.88]

Solvent-accessible surface area (backbone atoms only — not comparable to full-atom values): 5880 Å² total; per-residue (Å²): 136,90,85,86,82,91,73,66,74,83,67,38,69,63,55,51,51,59,32,49,75,40,98,81,42,74,96,74,81,92,76,59,61,86,48,43,56,65,47,51,73,70,63,59,55,62,82,36,51,65,51,30,63,74,74,64,55,51,87,76,52,57,62,88,53,40,50,49,18,41,54,98,87,39,28,62,46,78,72,84,82,90,87,84,87,83,87,132

Mean predicted aligned error: 3.32 Å

Sequence (88 aa):
ELEFKIQEWSGIGPKVLDALESDDAPDVIEVGNTQVAQYAESGGLRDLTLESMRDLGSEDWLPGLAQPGQISGVQYGIPWYAANRVVI